Protein AF-A0A963KP08-F1 (afdb_monomer)

Mean predicted aligned error: 11.15 Å

pLDDT: mean 80.68, std 19.91, range [42.44, 97.62]

Solvent-accessible surface area (backbone atoms only — not comparable to full-atom values): 5943 Å² total; per-residue (Å²): 135,81,80,80,75,68,77,74,77,77,70,68,44,60,38,26,35,23,30,36,27,50,95,93,37,81,42,82,76,45,78,38,77,45,66,66,59,40,51,54,52,46,53,54,52,60,75,64,66,82,50,43,22,40,34,32,33,38,39,42,34,36,76,88,78,72,43,72,48,78,45,78,80,45,76,49,68,67,66,83,91,77,83,89,89,80,83,88,76,86,80,87,84,136

Foldseek 3Di:
DPPPPDPPPFDWQKKKWKWFAAPNDTDTDDIDSDPVVSVVVQVVVVVVVPTQKMWMKMWIAGPVVRDIDIDTPDIDGNDPDDDDDDDDDDDDDD

Nearest PDB structures (foldseek):
  4h1g-assembly1_A  TM=3.783E-01  e=4.951E-01  Escherichia coli MS 21-1
  8gra-assembly1_G  TM=3.081E-01  e=5.260E-01  Bacteroides fragilis
  7r81-assembly1_q1  TM=5.625E-01  e=5.579E+00  Neurospora crassa
  6rm3-assembly1_LOO  TM=3.228E-01  e=3.437E+00  Vairimorpha necatrix
  8tcc-assembly1_A  TM=4.298E-01  e=8.525E+00  Burkholderia pseudomallei

Sequence (94 aa):
MIEDELPRRASLEVWFEVHTLSHDRWTIDTITRERKVAFEEAECIIRQFRVSGVRVVREVYNPDSRRATMTTLFEDVHGTNTAGRRGARTHRGN

Secondary structure (DSSP, 8-state):
----------PPEEEEEEEEEETTEEEEEEEES-HHHHHHHHHHHHHTT-SSEEEEEEEEEETTTTEEEEEEEEEEE---S-S--S--------

Radius of gyration: 19.68 Å; Cα contacts (8 Å, |Δi|>4): 147; chains: 1; bounding box: 44×53×55 Å

Structure (mmCIF, N/CA/C/O backbone):
data_AF-A0A963KP08-F1
#
_entry.id   AF-A0A963KP08-F1
#
loop_
_atom_site.group_PDB
_atom_site.id
_atom_site.type_symbol
_atom_site.label_atom_id
_atom_site.label_alt_id
_atom_site.label_comp_id
_atom_site.label_asym_id
_atom_site.label_entity_id
_atom_site.label_seq_id
_atom_site.pdbx_PDB_ins_code
_atom_site.Cartn_x
_atom_site.Cartn_y
_atom_site.Cartn_z
_atom_site.occupancy
_atom_site.B_iso_or_equiv
_atom_site.auth_seq_id
_atom_site.auth_comp_id
_atom_site.auth_asym_id
_atom_site.auth_atom_id
_atom_site.pdbx_PDB_model_num
ATOM 1 N N . MET A 1 1 ? 25.671 3.000 -40.754 1.00 43.16 1 MET A N 1
ATOM 2 C CA . MET A 1 1 ? 25.864 3.311 -39.326 1.00 43.16 1 MET A CA 1
ATOM 3 C C . MET A 1 1 ? 24.821 2.509 -38.587 1.00 43.16 1 MET A C 1
ATOM 5 O O . MET A 1 1 ? 23.646 2.772 -38.781 1.00 43.16 1 MET A O 1
ATOM 9 N N . ILE A 1 2 ? 25.238 1.440 -37.915 1.00 50.75 2 ILE A N 1
ATOM 10 C CA . ILE A 1 2 ? 24.349 0.648 -37.067 1.00 50.75 2 ILE A CA 1
ATOM 11 C C . ILE A 1 2 ? 24.407 1.360 -35.723 1.00 50.75 2 ILE A C 1
ATOM 13 O O . ILE A 1 2 ? 25.466 1.389 -35.099 1.00 50.75 2 ILE A O 1
ATOM 17 N N . GLU A 1 3 ? 23.330 2.049 -35.366 1.00 50.66 3 GLU A N 1
ATOM 18 C CA . GLU A 1 3 ? 23.169 2.575 -34.019 1.00 50.66 3 GLU A CA 1
ATOM 19 C C . GLU A 1 3 ? 23.049 1.362 -33.099 1.00 50.66 3 GLU A C 1
ATOM 21 O O . GLU A 1 3 ? 22.063 0.628 -33.125 1.00 50.66 3 GLU A O 1
ATOM 26 N N . ASP A 1 4 ? 24.128 1.096 -32.371 1.00 50.34 4 ASP A N 1
ATOM 27 C CA . ASP A 1 4 ? 24.171 0.148 -31.268 1.00 50.34 4 ASP A CA 1
ATOM 28 C C . ASP A 1 4 ? 23.264 0.728 -30.170 1.00 50.34 4 ASP A C 1
ATOM 30 O O . ASP A 1 4 ? 23.700 1.485 -29.300 1.00 50.34 4 ASP A O 1
ATOM 34 N N . GLU A 1 5 ? 21.953 0.486 -30.283 1.00 53.00 5 GLU A N 1
ATOM 35 C CA . GLU A 1 5 ? 20.997 0.737 -29.209 1.00 53.00 5 GLU A CA 1
ATOM 36 C C . GLU A 1 5 ? 21.352 -0.213 -28.064 1.00 53.00 5 GLU A C 1
ATOM 38 O O . GLU A 1 5 ? 20.813 -1.314 -27.935 1.00 53.00 5 GLU A O 1
ATOM 43 N N . LEU A 1 6 ? 22.306 0.217 -27.235 1.00 59.12 6 LEU A N 1
ATOM 44 C CA . LEU A 1 6 ? 22.586 -0.389 -25.942 1.00 59.12 6 LEU A CA 1
ATOM 45 C C . LEU A 1 6 ? 21.239 -0.648 -25.256 1.00 59.12 6 LEU A C 1
ATOM 47 O O . LEU A 1 6 ? 20.440 0.292 -25.145 1.00 59.12 6 LEU A O 1
ATOM 51 N N . PRO A 1 7 ? 20.957 -1.882 -24.794 1.00 57.88 7 PRO A N 1
ATOM 52 C CA . PRO A 1 7 ? 19.687 -2.186 -24.160 1.00 57.88 7 PRO A CA 1
ATOM 53 C C . PRO A 1 7 ? 19.513 -1.211 -23.003 1.00 57.88 7 PRO A C 1
ATOM 55 O O . PRO A 1 7 ? 20.314 -1.197 -22.061 1.00 57.88 7 PRO A O 1
ATOM 58 N N . ARG A 1 8 ? 18.500 -0.339 -23.111 1.00 60.34 8 ARG A N 1
ATOM 59 C CA . ARG A 1 8 ? 18.125 0.578 -22.037 1.00 60.34 8 ARG A CA 1
ATOM 60 C C . ARG A 1 8 ? 17.964 -0.297 -20.808 1.00 60.34 8 ARG A C 1
ATOM 62 O O . ARG A 1 8 ? 17.084 -1.149 -20.800 1.00 60.34 8 ARG A O 1
ATOM 69 N N . ARG A 1 9 ? 18.854 -0.153 -19.819 1.00 57.88 9 ARG A N 1
ATOM 70 C CA . ARG A 1 9 ? 18.751 -0.884 -18.553 1.00 57.88 9 ARG A CA 1
ATOM 71 C C . ARG A 1 9 ? 17.330 -0.680 -18.055 1.00 57.88 9 ARG A C 1
ATOM 73 O O . ARG A 1 9 ? 16.976 0.437 -17.684 1.00 57.88 9 ARG A O 1
ATOM 80 N N . ALA A 1 10 ? 16.520 -1.727 -18.127 1.00 61.62 10 ALA A N 1
ATOM 81 C CA . ALA A 1 10 ? 15.146 -1.662 -17.699 1.00 61.62 10 ALA A CA 1
ATOM 82 C C . ALA A 1 10 ? 15.138 -1.395 -16.201 1.00 61.62 10 ALA A C 1
ATOM 84 O O . ALA A 1 10 ? 15.477 -2.253 -15.383 1.00 61.62 10 ALA A O 1
ATOM 85 N N . SER A 1 11 ? 14.814 -0.161 -15.840 1.00 79.00 11 SER A N 1
ATOM 86 C CA . SER A 1 11 ? 14.615 0.207 -14.452 1.00 79.00 11 SER A CA 1
ATOM 87 C C . SER A 1 11 ? 13.311 -0.431 -14.002 1.00 79.00 11 SER A C 1
ATOM 89 O O . SER A 1 11 ? 12.257 -0.162 -14.575 1.00 79.00 11 SER A O 1
ATOM 91 N N . LEU A 1 12 ? 13.384 -1.293 -12.987 1.00 88.44 12 LEU A N 1
ATOM 92 C CA . LEU A 1 12 ? 12.186 -1.799 -12.329 1.00 88.44 12 LEU A CA 1
ATOM 93 C C . LEU A 1 12 ? 11.375 -0.617 -11.808 1.00 88.44 12 LEU A C 1
ATOM 95 O O . LEU A 1 12 ? 11.899 0.259 -11.115 1.00 88.44 12 LEU A O 1
ATOM 99 N N . GLU A 1 13 ? 10.089 -0.618 -12.113 1.00 92.88 13 GLU A N 1
ATOM 100 C CA . GLU A 1 13 ? 9.177 0.394 -11.625 1.00 92.88 13 GLU A CA 1
ATOM 101 C C . GLU A 1 13 ? 8.594 -0.060 -10.295 1.00 92.88 13 GLU A C 1
ATOM 103 O O . GLU A 1 13 ? 7.941 -1.095 -10.213 1.00 92.88 13 GLU A O 1
ATOM 108 N N . VAL A 1 14 ? 8.845 0.709 -9.239 1.00 94.56 14 VAL A N 1
ATOM 109 C CA . VAL A 1 14 ? 8.303 0.423 -7.908 1.00 94.56 14 VAL A CA 1
ATOM 110 C C . VAL A 1 14 ? 7.209 1.426 -7.585 1.00 94.56 14 VAL A C 1
ATOM 112 O O . VAL A 1 14 ? 7.407 2.628 -7.776 1.00 94.56 14 VAL A O 1
ATOM 115 N N . TRP A 1 15 ? 6.091 0.919 -7.078 1.00 96.75 15 TRP A N 1
ATOM 116 C CA . TRP A 1 15 ? 4.965 1.692 -6.570 1.00 96.75 15 TRP A CA 1
ATOM 117 C C . TRP A 1 15 ? 4.546 1.157 -5.203 1.00 96.75 15 TRP A C 1
ATOM 119 O O . TRP A 1 15 ? 4.743 -0.019 -4.884 1.00 96.75 15 TRP A O 1
ATOM 129 N N . PHE A 1 16 ? 3.982 2.034 -4.387 1.00 97.50 16 PHE A N 1
ATOM 130 C CA . PHE A 1 16 ? 3.395 1.707 -3.100 1.00 97.50 16 PHE A CA 1
ATOM 131 C C . PHE A 1 16 ? 1.942 2.151 -3.110 1.00 97.50 16 PHE A C 1
ATOM 133 O O . PHE A 1 16 ? 1.639 3.298 -3.431 1.00 97.50 16 PHE A O 1
ATOM 140 N N . GLU A 1 17 ? 1.062 1.237 -2.744 1.00 97.56 17 GLU A N 1
ATOM 141 C CA . GLU A 1 17 ? -0.374 1.441 -2.706 1.00 97.56 17 GLU A CA 1
ATOM 142 C C . GLU A 1 17 ? -0.851 1.316 -1.266 1.00 97.56 17 GLU A C 1
ATOM 144 O O . GLU A 1 17 ? -0.544 0.334 -0.585 1.00 97.56 17 GLU A O 1
ATOM 149 N N . VAL A 1 18 ? -1.631 2.285 -0.808 1.00 96.56 18 VAL A N 1
ATOM 150 C CA . VAL A 1 18 ? -2.335 2.226 0.470 1.00 96.56 18 VAL A CA 1
ATOM 151 C C . VAL A 1 18 ? -3.770 1.838 0.173 1.00 96.56 18 VAL A C 1
ATOM 153 O O . VAL A 1 18 ? -4.471 2.528 -0.567 1.00 96.56 18 VAL A O 1
ATOM 156 N N . HIS A 1 19 ? -4.195 0.704 0.716 1.00 96.31 19 HIS A N 1
ATOM 157 C CA . HIS A 1 19 ? -5.553 0.208 0.563 1.00 96.31 19 HIS A CA 1
ATOM 158 C C . HIS A 1 19 ? -6.281 0.335 1.891 1.00 96.31 19 HIS A C 1
ATOM 160 O O . HIS A 1 19 ? -5.720 0.025 2.941 1.00 96.31 19 HIS A O 1
ATOM 166 N N . THR A 1 20 ? -7.547 0.715 1.833 1.00 94.75 20 THR A N 1
ATOM 167 C CA . THR A 1 20 ? -8.454 0.785 2.977 1.00 94.75 20 THR A CA 1
ATOM 168 C C . THR A 1 20 ? -9.532 -0.279 2.848 1.00 94.75 20 THR A C 1
ATOM 170 O O . THR A 1 20 ? -9.992 -0.584 1.747 1.00 94.75 20 THR A O 1
ATOM 173 N N . LEU A 1 21 ? -9.910 -0.885 3.971 1.00 93.62 21 LEU A N 1
ATOM 174 C CA . LEU A 1 21 ? -11.007 -1.839 4.061 1.00 93.62 21 LEU A CA 1
ATOM 175 C C . LEU A 1 21 ? -12.234 -1.118 4.612 1.00 93.62 21 LEU A C 1
ATOM 177 O O . LEU A 1 21 ? -12.234 -0.652 5.752 1.00 93.62 21 LEU A O 1
ATOM 181 N N . SER A 1 22 ? -13.288 -1.045 3.810 1.00 87.94 22 SER A N 1
ATOM 182 C CA . SER A 1 22 ? -14.574 -0.475 4.207 1.00 87.94 22 SER A CA 1
ATOM 183 C C . SER A 1 22 ? -15.693 -1.374 3.700 1.00 87.94 22 SER A C 1
ATOM 185 O O . SER A 1 22 ? -15.674 -1.765 2.534 1.00 87.94 22 SER A O 1
ATOM 187 N N . HIS A 1 23 ? -16.653 -1.718 4.565 1.00 85.56 23 HIS A N 1
ATOM 188 C CA . HIS A 1 23 ? -17.792 -2.583 4.216 1.00 85.56 23 HIS A CA 1
ATOM 189 C C . HIS A 1 23 ? -17.353 -3.878 3.490 1.00 85.56 23 HIS A C 1
ATOM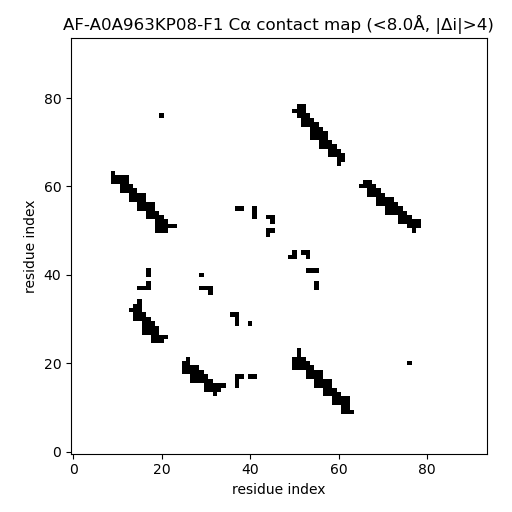 191 O O . HIS A 1 23 ? -17.874 -4.209 2.427 1.00 85.56 23 HIS A O 1
ATOM 197 N N . ASP A 1 24 ? -16.331 -4.559 4.026 1.00 86.50 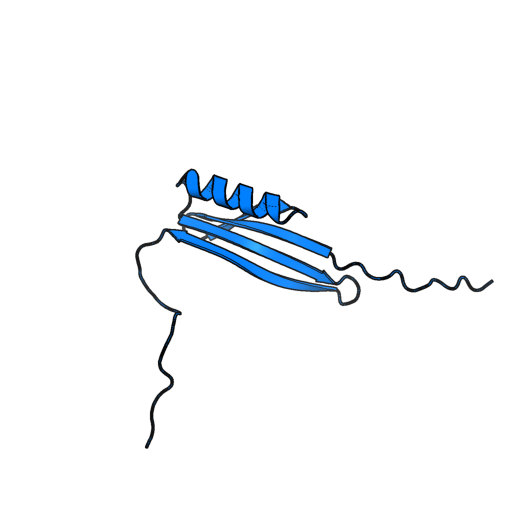24 ASP A N 1
ATOM 198 C CA . ASP A 1 24 ? -15.723 -5.790 3.481 1.00 86.50 24 ASP A CA 1
ATOM 199 C C . ASP A 1 24 ? -15.061 -5.674 2.098 1.00 86.50 24 ASP A C 1
ATOM 201 O O . ASP A 1 24 ? -14.718 -6.680 1.468 1.00 86.50 24 ASP A O 1
ATOM 205 N N . ARG A 1 25 ? -14.812 -4.452 1.621 1.00 90.75 25 ARG A N 1
ATOM 206 C CA . ARG A 1 25 ? -14.136 -4.208 0.347 1.00 90.75 25 ARG A CA 1
ATOM 207 C C . ARG A 1 25 ? -12.833 -3.441 0.530 1.00 90.75 25 ARG A C 1
ATOM 209 O O . ARG A 1 25 ? -12.805 -2.391 1.163 1.00 90.75 25 ARG A O 1
ATOM 216 N N . TRP A 1 26 ? -11.773 -3.951 -0.096 1.00 94.12 26 TRP A N 1
ATOM 217 C CA . TRP A 1 26 ? -10.512 -3.231 -0.249 1.00 94.12 26 TRP A CA 1
ATOM 218 C C . TRP A 1 26 ? -10.602 -2.228 -1.398 1.00 94.12 26 TRP A C 1
ATOM 220 O O . TRP A 1 26 ? -10.962 -2.589 -2.524 1.00 94.12 26 TRP A O 1
ATOM 230 N N . THR A 1 27 ? -10.245 -0.982 -1.116 1.00 94.62 27 THR A N 1
ATOM 231 C CA . THR A 1 27 ? -10.142 0.103 -2.095 1.00 94.62 27 THR A CA 1
ATOM 232 C C . THR A 1 27 ? -8.774 0.754 -2.006 1.00 94.62 27 THR A C 1
ATOM 234 O O . THR A 1 27 ? -8.257 0.931 -0.908 1.00 94.62 27 THR A O 1
ATOM 237 N N . ILE A 1 28 ? -8.190 1.109 -3.150 1.00 95.25 28 ILE A N 1
ATOM 238 C CA . ILE A 1 28 ? -6.947 1.882 -3.182 1.00 95.25 28 ILE A CA 1
ATOM 239 C C . ILE A 1 28 ? -7.298 3.326 -2.846 1.00 95.25 28 ILE A C 1
ATOM 241 O O . ILE A 1 28 ? -8.120 3.933 -3.530 1.00 95.25 28 ILE A O 1
ATOM 245 N N . ASP A 1 29 ? -6.682 3.843 -1.795 1.00 93.56 29 ASP A N 1
ATOM 246 C CA . ASP A 1 29 ? -6.848 5.222 -1.351 1.00 93.56 29 ASP A CA 1
ATOM 247 C C . ASP A 1 29 ? -5.714 6.103 -1.890 1.00 93.56 29 ASP A C 1
ATOM 249 O O . ASP A 1 29 ? -5.957 7.162 -2.461 1.00 93.56 29 ASP A O 1
ATOM 253 N N . THR A 1 30 ? -4.472 5.609 -1.814 1.00 95.31 30 THR A N 1
ATOM 254 C CA . THR A 1 30 ? -3.274 6.347 -2.239 1.00 95.31 30 THR A CA 1
ATOM 255 C C . THR A 1 30 ? -2.326 5.462 -3.048 1.00 95.31 30 THR A C 1
ATOM 257 O O . THR A 1 30 ? -2.126 4.294 -2.718 1.00 95.31 30 THR A O 1
ATOM 260 N N . ILE A 1 31 ? -1.694 6.031 -4.083 1.00 96.75 31 ILE A N 1
ATOM 261 C CA . ILE A 1 31 ? -0.595 5.420 -4.849 1.00 96.75 31 ILE A CA 1
ATOM 262 C C . ILE A 1 31 ? 0.581 6.398 -4.871 1.00 96.75 31 ILE A C 1
ATOM 264 O O . ILE A 1 31 ? 0.417 7.564 -5.225 1.00 96.75 31 ILE A O 1
ATOM 268 N N . THR A 1 32 ? 1.780 5.937 -4.518 1.00 97.19 32 THR A N 1
ATOM 269 C CA . THR A 1 32 ? 2.989 6.772 -4.477 1.00 97.19 32 THR A CA 1
ATOM 270 C C . THR A 1 32 ? 4.242 5.995 -4.880 1.00 97.19 32 THR A C 1
ATOM 272 O O . THR A 1 32 ? 4.296 4.769 -4.803 1.00 97.19 32 THR A O 1
ATOM 275 N N . ARG A 1 33 ? 5.285 6.709 -5.319 1.00 95.38 33 ARG A N 1
ATOM 276 C CA . ARG A 1 33 ? 6.629 6.146 -5.548 1.00 95.38 33 ARG A CA 1
ATOM 277 C C . ARG A 1 33 ? 7.457 6.080 -4.260 1.00 95.38 33 ARG A C 1
ATOM 279 O O . ARG A 1 33 ? 8.486 5.409 -4.222 1.00 95.38 33 ARG A O 1
ATOM 286 N N . GLU A 1 34 ? 7.014 6.753 -3.200 1.00 96.50 34 GLU A N 1
ATOM 287 C CA . GLU A 1 34 ? 7.768 6.901 -1.960 1.00 96.50 34 GLU A CA 1
ATOM 288 C C . GLU A 1 34 ? 7.234 5.991 -0.859 1.00 96.50 34 GLU A C 1
ATOM 290 O O . GLU A 1 34 ? 6.121 6.158 -0.363 1.00 96.50 34 GLU A O 1
ATOM 295 N N . ARG A 1 35 ? 8.077 5.054 -0.405 1.00 96.00 35 ARG A N 1
ATOM 296 C CA . ARG A 1 35 ? 7.723 4.138 0.686 1.00 96.00 35 ARG A CA 1
ATOM 297 C C . ARG A 1 35 ? 7.294 4.898 1.938 1.00 96.00 35 ARG A C 1
ATOM 299 O O . ARG A 1 35 ? 6.296 4.540 2.542 1.00 96.00 35 ARG A O 1
ATOM 306 N N . LYS A 1 36 ? 8.065 5.911 2.343 1.00 96.62 36 LYS A N 1
ATOM 307 C CA . LYS A 1 36 ? 7.822 6.653 3.585 1.00 96.62 36 LYS A CA 1
ATOM 308 C C . LYS A 1 36 ? 6.427 7.286 3.587 1.00 96.62 36 LYS A C 1
ATOM 310 O O . LYS A 1 36 ? 5.679 7.050 4.526 1.00 96.62 36 LYS A O 1
ATOM 315 N N . VAL A 1 37 ? 6.070 7.963 2.495 1.00 96.56 37 VAL A N 1
ATOM 316 C CA . VAL A 1 37 ? 4.749 8.579 2.309 1.00 96.56 37 VAL A CA 1
ATOM 317 C C . VAL A 1 37 ? 3.637 7.537 2.433 1.00 96.56 37 VAL A C 1
ATOM 319 O O . VAL A 1 37 ? 2.696 7.745 3.185 1.00 96.56 37 VAL A O 1
ATOM 322 N N . ALA A 1 38 ? 3.767 6.368 1.794 1.00 96.75 38 ALA A N 1
ATOM 323 C CA . ALA A 1 38 ? 2.745 5.318 1.892 1.00 96.75 38 ALA A CA 1
ATOM 324 C C . ALA A 1 38 ? 2.502 4.833 3.336 1.00 96.75 38 ALA A C 1
ATOM 326 O O . ALA A 1 38 ? 1.369 4.537 3.709 1.00 96.75 38 ALA A O 1
ATOM 327 N N . PHE A 1 39 ? 3.555 4.745 4.153 1.00 96.69 39 PHE A N 1
ATOM 328 C CA . PHE A 1 39 ? 3.422 4.369 5.563 1.00 96.69 39 PHE A CA 1
ATOM 329 C C . PHE A 1 39 ? 2.842 5.506 6.415 1.00 96.69 39 PHE A C 1
ATOM 331 O O . PHE A 1 39 ? 2.000 5.237 7.267 1.00 96.69 39 PHE A O 1
ATOM 338 N N . GLU A 1 40 ? 3.243 6.757 6.176 1.00 96.44 40 GLU A N 1
ATOM 339 C CA . GLU A 1 40 ? 2.689 7.925 6.878 1.00 96.44 40 GLU A CA 1
ATOM 340 C C . GLU A 1 40 ? 1.185 8.088 6.606 1.00 96.44 40 GLU A C 1
ATOM 342 O O . GLU A 1 40 ? 0.413 8.312 7.540 1.00 96.44 40 GLU A O 1
ATOM 347 N N . GLU A 1 41 ? 0.751 7.882 5.360 1.00 94.88 41 GLU A N 1
ATOM 348 C CA . GLU A 1 41 ? -0.670 7.881 4.991 1.00 94.88 41 GLU A CA 1
ATOM 349 C C . GLU A 1 41 ? -1.429 6.726 5.657 1.00 94.88 41 GLU A C 1
ATOM 351 O O . GLU A 1 41 ? -2.487 6.934 6.252 1.00 94.88 41 GLU A O 1
ATOM 356 N N . ALA A 1 42 ? -0.867 5.512 5.644 1.00 94.38 42 ALA A N 1
ATOM 357 C CA . ALA A 1 42 ? -1.473 4.370 6.326 1.00 94.38 42 ALA A CA 1
ATOM 358 C C . ALA A 1 42 ? -1.664 4.633 7.831 1.00 94.38 42 ALA A C 1
ATOM 360 O O . ALA A 1 42 ? -2.745 4.384 8.367 1.00 94.38 42 ALA A O 1
ATOM 361 N N . GLU A 1 43 ? -0.655 5.190 8.509 1.00 93.69 43 GLU A N 1
ATOM 362 C CA . GLU A 1 43 ? -0.768 5.590 9.916 1.00 93.69 43 GLU A CA 1
ATOM 363 C C . GLU A 1 43 ? -1.826 6.676 10.135 1.00 93.69 43 GLU A C 1
ATOM 365 O O . GLU A 1 43 ? -2.581 6.615 11.111 1.00 93.69 43 GLU A O 1
ATOM 370 N N . CYS A 1 44 ? -1.892 7.669 9.246 1.00 93.31 44 CYS A N 1
ATOM 371 C CA . CYS A 1 44 ? -2.887 8.735 9.311 1.00 93.31 44 CYS A CA 1
ATOM 372 C C . CYS A 1 44 ? -4.310 8.164 9.239 1.00 93.31 44 CYS A C 1
ATOM 374 O O . CYS A 1 44 ? -5.155 8.508 10.070 1.00 93.31 44 CYS A O 1
ATOM 376 N N . ILE A 1 45 ? -4.557 7.241 8.306 1.00 90.94 45 ILE A N 1
ATOM 377 C CA . ILE A 1 45 ? -5.866 6.606 8.115 1.00 90.94 45 ILE A CA 1
ATOM 378 C C . ILE A 1 45 ? -6.259 5.766 9.337 1.00 90.94 45 ILE A C 1
ATOM 380 O O . ILE A 1 45 ? -7.394 5.876 9.810 1.00 90.94 45 ILE A O 1
ATOM 384 N N . ILE A 1 46 ? -5.331 4.974 9.887 1.00 90.00 46 ILE A N 1
ATOM 385 C CA . ILE A 1 46 ? -5.580 4.166 11.095 1.00 90.00 46 ILE A CA 1
ATOM 386 C C . ILE A 1 46 ? -6.027 5.064 12.255 1.00 90.00 46 ILE A C 1
ATOM 388 O O . ILE A 1 46 ? -7.039 4.792 12.902 1.00 90.00 46 ILE A O 1
ATOM 392 N N . ARG A 1 47 ? -5.329 6.186 12.481 1.00 89.38 47 ARG A N 1
ATOM 393 C CA . ARG A 1 47 ? -5.639 7.128 13.574 1.00 89.38 47 ARG A CA 1
ATOM 394 C C . ARG A 1 47 ? -7.009 7.790 13.447 1.00 89.38 47 ARG A C 1
ATOM 396 O O . ARG A 1 47 ? -7.543 8.265 14.446 1.00 89.38 47 ARG A O 1
ATOM 403 N N . GLN A 1 48 ? -7.579 7.849 12.246 1.00 86.00 48 GLN A N 1
ATOM 404 C CA . GLN A 1 48 ? -8.907 8.421 12.033 1.00 86.00 48 GLN A CA 1
ATOM 405 C C . GLN A 1 48 ? -10.041 7.440 12.387 1.00 86.00 48 GLN A C 1
ATOM 407 O O . GLN A 1 48 ? -11.183 7.882 12.492 1.00 86.00 48 GLN A O 1
ATOM 412 N N . PHE A 1 49 ? -9.757 6.144 12.596 1.00 72.81 49 PHE A N 1
ATOM 413 C CA . PHE A 1 49 ? -10.719 5.088 12.975 1.00 72.81 49 PHE A CA 1
ATOM 414 C C . PHE A 1 49 ? -11.973 4.985 12.080 1.00 72.81 49 PHE A C 1
ATOM 416 O O . PHE A 1 49 ? -13.026 4.526 12.519 1.00 72.81 49 PHE A O 1
ATOM 423 N N . ARG A 1 50 ? -11.889 5.411 10.813 1.00 79.44 50 ARG A N 1
ATOM 424 C CA . ARG A 1 50 ? -13.029 5.405 9.869 1.00 79.44 50 ARG A CA 1
ATOM 425 C C . ARG A 1 50 ? -13.113 4.159 8.991 1.00 79.44 50 ARG A C 1
ATOM 427 O O . ARG A 1 50 ? -14.030 4.047 8.182 1.00 79.44 50 ARG A O 1
ATOM 434 N N . VAL A 1 51 ? -12.150 3.253 9.116 1.00 85.75 51 VAL A N 1
ATOM 435 C CA . VAL A 1 51 ? -12.003 2.080 8.253 1.00 85.75 51 VAL A CA 1
ATOM 436 C C . VAL A 1 51 ? -11.863 0.821 9.096 1.00 85.75 51 VAL A C 1
ATOM 438 O O . VAL A 1 51 ? -11.351 0.855 10.214 1.00 85.75 51 VAL A O 1
ATOM 441 N N . SER A 1 52 ? -12.307 -0.302 8.543 1.00 90.12 52 SER A N 1
ATOM 442 C CA . SER A 1 52 ? -12.181 -1.629 9.149 1.00 90.12 52 SER A CA 1
ATOM 443 C C . SER A 1 52 ? -10.784 -2.220 8.963 1.00 90.12 52 SER A C 1
ATOM 445 O O . SER A 1 52 ? -10.494 -3.283 9.495 1.00 90.12 52 SER A O 1
ATOM 447 N N . GLY A 1 53 ? -9.907 -1.564 8.205 1.00 92.06 53 GLY A N 1
ATOM 448 C CA . GLY A 1 53 ? -8.524 -1.982 8.032 1.00 92.06 53 GLY A CA 1
ATOM 449 C C . GLY A 1 53 ? -7.767 -1.136 7.019 1.00 92.06 53 GLY A C 1
ATOM 450 O O . GLY A 1 53 ? -8.359 -0.383 6.244 1.00 92.06 53 GLY A O 1
ATOM 451 N N . VAL A 1 54 ? -6.449 -1.270 7.034 1.00 94.69 54 VAL A N 1
ATOM 452 C CA . VAL A 1 54 ? -5.494 -0.602 6.156 1.00 94.69 54 VAL A CA 1
ATOM 453 C C . VAL A 1 54 ? -4.397 -1.595 5.788 1.00 94.69 54 VAL A C 1
ATOM 455 O O . VAL A 1 54 ? -3.935 -2.356 6.635 1.00 94.69 54 VAL A O 1
ATOM 458 N N . ARG A 1 55 ? -3.931 -1.583 4.539 1.00 96.56 55 ARG A N 1
ATOM 459 C CA . ARG A 1 55 ? -2.719 -2.308 4.130 1.00 96.56 55 ARG A CA 1
ATOM 460 C C . ARG A 1 55 ? -1.872 -1.479 3.181 1.00 96.56 55 ARG A C 1
ATOM 462 O O . ARG A 1 55 ? -2.398 -0.696 2.396 1.00 96.56 55 ARG A O 1
ATOM 469 N N . VAL A 1 56 ? -0.565 -1.702 3.218 1.00 96.88 56 VAL A N 1
ATOM 470 C CA . VAL A 1 56 ? 0.390 -1.124 2.271 1.00 96.88 56 VAL A CA 1
ATOM 471 C C . VAL A 1 56 ? 0.899 -2.238 1.373 1.00 96.88 56 VAL A C 1
ATOM 473 O O . VAL A 1 56 ? 1.486 -3.209 1.854 1.00 96.88 56 VAL A O 1
ATOM 476 N N . VAL A 1 57 ? 0.698 -2.099 0.070 1.00 97.62 57 VAL A N 1
ATOM 477 C CA . VAL A 1 57 ? 1.149 -3.045 -0.951 1.00 97.62 57 VAL A CA 1
ATOM 478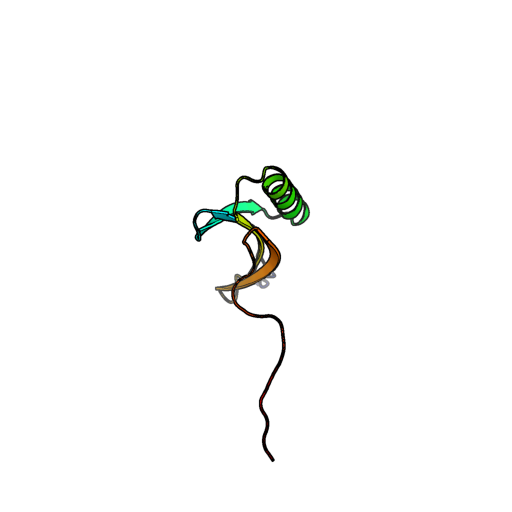 C C . VAL A 1 57 ? 2.272 -2.401 -1.746 1.00 97.62 57 VAL A C 1
ATOM 480 O O . VAL A 1 57 ? 2.169 -1.262 -2.182 1.00 97.62 57 VAL A O 1
ATOM 483 N N . ARG A 1 58 ? 3.368 -3.127 -1.937 1.00 96.88 58 ARG A N 1
ATOM 484 C CA . ARG A 1 58 ? 4.411 -2.766 -2.891 1.00 96.88 58 ARG A CA 1
ATOM 485 C C . ARG A 1 58 ? 4.151 -3.491 -4.195 1.00 96.88 58 ARG A C 1
ATOM 487 O O . ARG A 1 58 ? 4.141 -4.721 -4.204 1.00 96.88 58 ARG A O 1
ATOM 494 N N . GLU A 1 59 ? 4.044 -2.743 -5.277 1.00 96.44 59 GLU A N 1
ATOM 495 C CA . GLU A 1 59 ? 4.086 -3.277 -6.629 1.00 96.44 59 GLU A CA 1
ATOM 496 C C . GLU A 1 59 ? 5.482 -3.063 -7.222 1.00 96.44 59 GLU A C 1
ATOM 498 O O . GLU A 1 59 ? 6.085 -1.993 -7.097 1.00 96.44 59 GLU A O 1
ATOM 503 N N . VAL A 1 60 ? 6.023 -4.108 -7.843 1.00 95.31 60 VAL A N 1
ATOM 504 C CA . VAL A 1 60 ? 7.247 -4.045 -8.640 1.00 95.31 60 VAL A CA 1
ATOM 505 C C . VAL A 1 60 ? 6.915 -4.517 -10.044 1.00 95.31 60 VAL A C 1
ATOM 507 O O . VAL A 1 60 ? 6.648 -5.702 -10.250 1.00 95.31 60 VAL A O 1
ATOM 510 N N . TYR A 1 61 ? 6.956 -3.597 -10.998 1.00 93.06 61 TYR A N 1
ATOM 511 C CA . TYR A 1 61 ? 6.736 -3.866 -12.408 1.00 93.06 61 TYR A CA 1
ATOM 512 C C . TYR A 1 61 ? 8.070 -3.964 -13.152 1.00 93.06 61 TYR A C 1
ATOM 514 O O . TYR A 1 61 ? 8.935 -3.090 -13.062 1.00 93.06 61 TYR A O 1
ATOM 522 N N . ASN A 1 62 ? 8.239 -5.060 -13.886 1.00 91.69 62 ASN A N 1
ATOM 523 C CA . ASN A 1 62 ? 9.355 -5.267 -14.793 1.00 91.69 62 ASN A CA 1
ATOM 524 C C . ASN A 1 62 ? 8.861 -5.040 -16.237 1.00 91.69 62 ASN A C 1
ATOM 526 O O . ASN A 1 62 ? 8.109 -5.884 -16.741 1.00 91.69 62 ASN A O 1
ATOM 530 N N . PRO A 1 63 ? 9.287 -3.953 -16.912 1.00 88.44 63 PRO A N 1
ATOM 531 C CA . PRO A 1 63 ? 8.799 -3.615 -18.249 1.00 88.44 63 PRO A CA 1
ATOM 532 C C . PRO A 1 63 ? 9.236 -4.613 -19.329 1.00 88.44 63 PRO A C 1
ATOM 534 O O . PRO A 1 63 ? 8.472 -4.843 -20.266 1.00 88.44 63 PRO A O 1
ATOM 537 N N . ASP A 1 64 ? 10.393 -5.265 -19.173 1.00 88.69 64 ASP A N 1
ATOM 538 C CA . ASP A 1 64 ? 10.899 -6.246 -20.145 1.00 88.69 64 ASP A CA 1
ATOM 539 C C . ASP A 1 64 ? 10.034 -7.503 -20.165 1.00 88.69 64 ASP A C 1
ATOM 541 O O . ASP A 1 64 ? 9.653 -8.015 -21.216 1.00 88.69 64 ASP A O 1
ATOM 545 N N . SER A 1 65 ? 9.696 -8.004 -18.978 1.00 89.88 65 SER A N 1
ATOM 546 C CA . SER A 1 65 ? 8.866 -9.206 -18.844 1.00 89.88 65 SER A CA 1
ATOM 547 C C . SER A 1 65 ? 7.365 -8.912 -18.857 1.00 89.88 65 SER A C 1
ATOM 549 O O . SER A 1 65 ? 6.573 -9.853 -18.912 1.00 89.88 65 SER A O 1
ATOM 551 N N . ARG A 1 66 ? 6.969 -7.630 -18.789 1.00 89.38 66 ARG A N 1
ATOM 552 C CA . ARG A 1 66 ? 5.584 -7.168 -18.583 1.00 89.38 66 ARG A CA 1
ATOM 553 C C . ARG A 1 66 ? 4.903 -7.848 -17.393 1.00 89.38 66 ARG A C 1
ATOM 555 O O . ARG A 1 66 ? 3.713 -8.159 -17.434 1.00 89.38 66 ARG A O 1
ATOM 562 N N . ARG A 1 67 ? 5.670 -8.126 -16.337 1.00 92.56 67 ARG A N 1
ATOM 563 C CA . ARG A 1 67 ? 5.181 -8.777 -15.115 1.00 92.56 67 ARG A CA 1
ATOM 564 C C . ARG A 1 67 ? 5.198 -7.794 -13.960 1.00 92.56 67 ARG A C 1
ATOM 566 O O . ARG A 1 67 ? 6.193 -7.103 -13.750 1.00 92.56 67 ARG A O 1
ATOM 573 N N . ALA A 1 68 ? 4.112 -7.793 -13.199 1.00 93.50 68 ALA A N 1
ATOM 574 C CA . ALA A 1 68 ? 4.015 -7.121 -11.916 1.00 93.50 68 ALA A CA 1
ATOM 575 C C . ALA A 1 68 ? 4.038 -8.162 -10.793 1.00 93.50 68 ALA A C 1
ATOM 577 O O . ALA A 1 68 ? 3.384 -9.204 -10.885 1.00 93.50 68 ALA A O 1
ATOM 578 N N . THR A 1 69 ? 4.780 -7.864 -9.731 1.00 95.19 69 THR A N 1
ATOM 579 C CA . THR A 1 69 ? 4.741 -8.615 -8.477 1.00 95.19 69 THR A CA 1
ATOM 580 C C . THR A 1 69 ? 4.245 -7.691 -7.383 1.00 95.19 69 THR A C 1
ATOM 582 O O . THR A 1 69 ? 4.798 -6.610 -7.186 1.00 95.19 69 THR A O 1
ATOM 585 N N . MET A 1 70 ? 3.237 -8.142 -6.646 1.00 95.81 70 MET A N 1
ATOM 586 C CA . MET A 1 70 ? 2.688 -7.426 -5.501 1.00 95.81 70 MET A CA 1
ATOM 587 C C . MET A 1 70 ? 3.152 -8.083 -4.202 1.00 95.81 70 MET A C 1
ATOM 589 O O . MET A 1 70 ? 3.239 -9.307 -4.097 1.00 95.81 70 MET A O 1
ATOM 593 N N . THR A 1 71 ? 3.476 -7.280 -3.196 1.00 96.50 71 THR A N 1
ATOM 594 C CA . THR A 1 71 ? 3.851 -7.756 -1.860 1.00 96.50 71 THR A CA 1
ATOM 595 C C . THR A 1 71 ? 3.243 -6.845 -0.810 1.00 96.50 71 THR A C 1
ATOM 597 O O . THR A 1 71 ? 3.571 -5.662 -0.754 1.00 96.50 71 THR A O 1
ATOM 600 N N . THR A 1 72 ? 2.386 -7.388 0.052 1.00 95.81 72 THR A N 1
ATOM 601 C CA . THR A 1 72 ? 1.882 -6.658 1.219 1.00 95.81 72 THR A CA 1
ATOM 602 C C . THR A 1 72 ? 3.025 -6.436 2.205 1.00 95.81 72 THR A C 1
ATOM 604 O O . THR A 1 72 ? 3.637 -7.389 2.684 1.00 95.81 72 THR A O 1
ATOM 607 N N . LEU A 1 73 ? 3.336 -5.173 2.481 1.00 94.88 73 LEU A N 1
ATOM 608 C CA . LEU A 1 73 ? 4.381 -4.765 3.420 1.00 94.88 73 LEU A CA 1
ATOM 609 C C . LEU A 1 73 ? 3.847 -4.561 4.837 1.00 94.88 73 LEU A C 1
ATOM 611 O O . LEU A 1 73 ? 4.595 -4.696 5.802 1.00 94.88 73 LEU A O 1
ATOM 615 N N . PHE A 1 74 ? 2.575 -4.195 4.945 1.00 92.94 74 PHE A N 1
ATOM 616 C CA . PHE A 1 74 ? 1.893 -3.899 6.194 1.00 92.94 74 PHE A CA 1
ATOM 617 C C . PHE A 1 74 ? 0.402 -4.169 6.021 1.00 92.94 74 PHE A C 1
ATOM 619 O O . PHE A 1 74 ? -0.135 -3.910 4.947 1.00 92.94 74 PHE A O 1
ATOM 626 N N . GLU A 1 75 ? -0.252 -4.669 7.063 1.00 94.38 75 GLU A N 1
ATOM 627 C CA . GLU A 1 75 ? -1.698 -4.861 7.116 1.00 94.38 75 GLU A CA 1
ATOM 628 C C . GLU A 1 75 ? -2.160 -4.779 8.574 1.00 94.38 75 GLU A C 1
ATOM 630 O O . GLU A 1 75 ? -1.593 -5.447 9.442 1.00 94.38 75 GLU A O 1
ATOM 635 N N . ASP A 1 76 ? -3.179 -3.964 8.823 1.00 90.75 76 ASP A N 1
ATOM 636 C CA . ASP A 1 76 ? -3.881 -3.830 10.096 1.00 90.75 76 ASP A CA 1
ATOM 637 C C . ASP A 1 76 ? -5.386 -3.861 9.819 1.00 90.75 76 ASP A C 1
ATOM 639 O O . ASP A 1 76 ? -5.888 -3.081 9.016 1.00 90.75 76 ASP A O 1
ATOM 643 N N . VAL A 1 77 ? -6.108 -4.797 10.428 1.00 89.44 77 VAL A N 1
ATOM 644 C CA . VAL A 1 77 ? -7.544 -4.999 10.209 1.00 89.44 77 VAL A CA 1
ATOM 645 C C . VAL A 1 77 ? 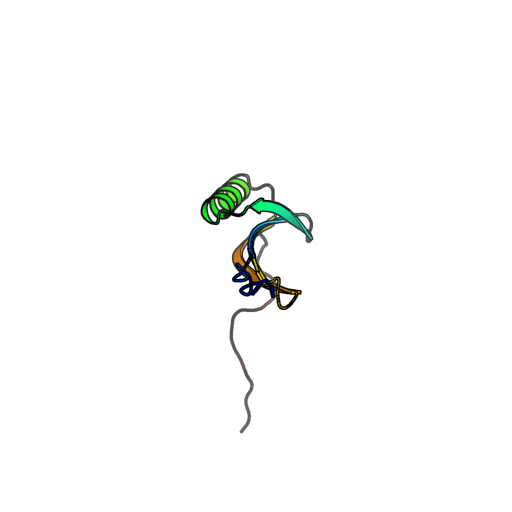-8.239 -4.982 11.562 1.00 89.44 77 VAL A C 1
ATOM 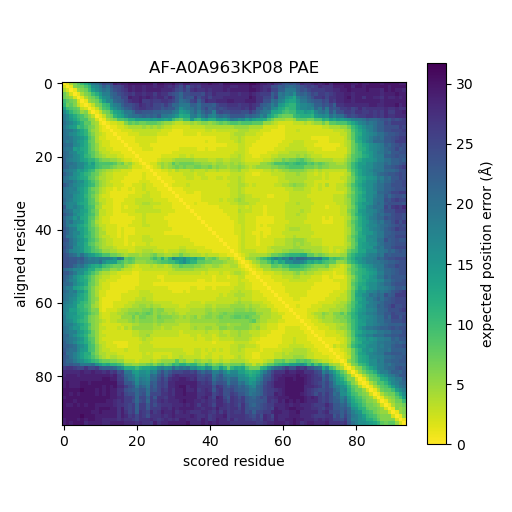647 O O . VAL A 1 77 ? -8.014 -5.840 12.416 1.00 89.44 77 VAL A O 1
ATOM 650 N N . HIS A 1 78 ? -9.113 -4.000 11.751 1.00 77.00 78 HIS A N 1
ATOM 651 C CA . HIS A 1 78 ? -9.961 -3.846 12.920 1.00 77.00 78 HIS A CA 1
ATOM 652 C C . HIS A 1 78 ? -11.273 -4.602 12.693 1.00 77.00 78 HIS A C 1
ATOM 654 O O . HIS A 1 78 ? -12.285 -4.056 12.256 1.00 77.00 78 HIS A O 1
ATOM 660 N N . GLY A 1 79 ? -11.235 -5.897 12.995 1.00 57.09 79 GLY A N 1
ATOM 661 C CA . GLY A 1 79 ? -12.389 -6.784 12.997 1.00 57.09 79 GLY A CA 1
ATOM 662 C C . GLY A 1 79 ? -12.213 -7.830 14.086 1.00 57.09 79 GLY A C 1
ATOM 663 O O . GLY A 1 79 ? -11.187 -8.505 14.159 1.00 57.09 79 GLY A O 1
ATOM 664 N N . THR A 1 80 ? -13.205 -7.937 14.965 1.00 45.84 80 THR A N 1
ATOM 665 C CA . THR A 1 80 ? -13.315 -8.972 15.992 1.00 45.84 80 THR A CA 1
ATOM 666 C C . THR A 1 80 ? -12.982 -10.349 15.422 1.00 45.84 80 THR A C 1
ATO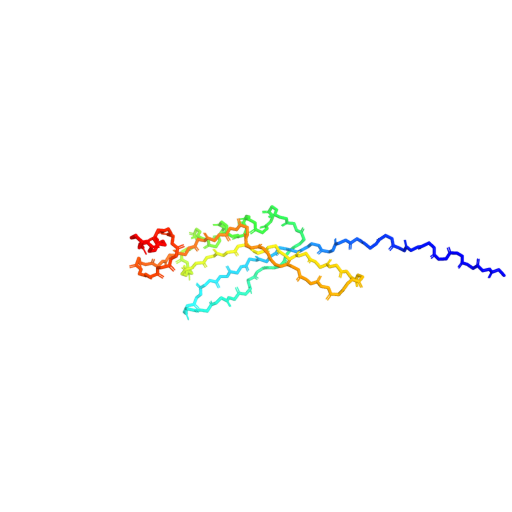M 668 O O . THR A 1 80 ? -13.575 -10.790 14.443 1.00 45.84 80 THR A O 1
ATOM 671 N N . ASN A 1 81 ? -12.024 -11.007 16.067 1.00 46.50 81 ASN A N 1
ATOM 672 C CA . ASN A 1 81 ? -11.580 -12.379 15.867 1.00 46.50 81 ASN A CA 1
ATOM 673 C C . ASN A 1 81 ? -12.663 -13.315 15.287 1.00 46.50 81 ASN A C 1
ATOM 675 O O . ASN A 1 81 ? -13.524 -13.775 16.027 1.00 46.50 81 ASN A O 1
ATOM 679 N N . THR A 1 82 ? -12.588 -13.651 13.995 1.00 44.44 82 THR A N 1
ATOM 680 C CA . THR A 1 82 ? -13.068 -14.952 13.502 1.00 44.44 82 THR A CA 1
ATOM 681 C C . THR A 1 82 ? -12.411 -15.328 12.173 1.00 44.44 82 THR A C 1
ATOM 683 O O . THR A 1 82 ? -12.501 -14.607 11.191 1.00 44.44 82 THR A O 1
ATOM 686 N N . ALA A 1 83 ? -11.814 -16.523 12.170 1.00 42.44 83 ALA A N 1
ATOM 687 C CA . ALA A 1 83 ? -11.433 -17.337 11.014 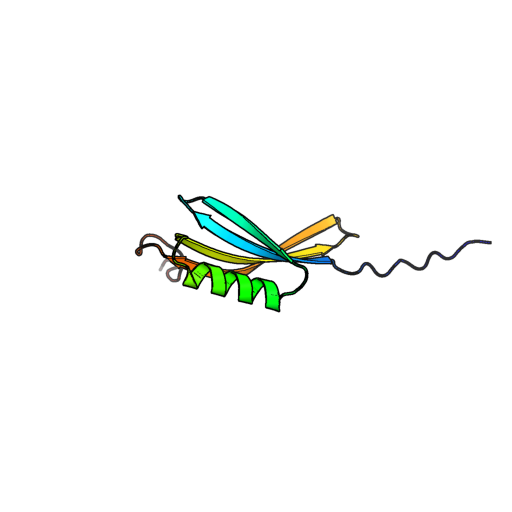1.00 42.44 83 ALA A CA 1
ATOM 688 C C . ALA A 1 83 ? -10.142 -16.981 10.242 1.00 42.44 83 ALA A C 1
ATOM 690 O O . ALA A 1 83 ? -10.152 -16.501 9.118 1.00 42.44 83 ALA A O 1
ATOM 691 N N . GLY A 1 84 ? -9.023 -17.474 10.786 1.00 43.09 84 GLY A N 1
ATOM 692 C CA . GLY A 1 84 ? -8.210 -18.437 10.037 1.00 43.09 84 GLY A CA 1
ATOM 693 C C . GLY A 1 84 ?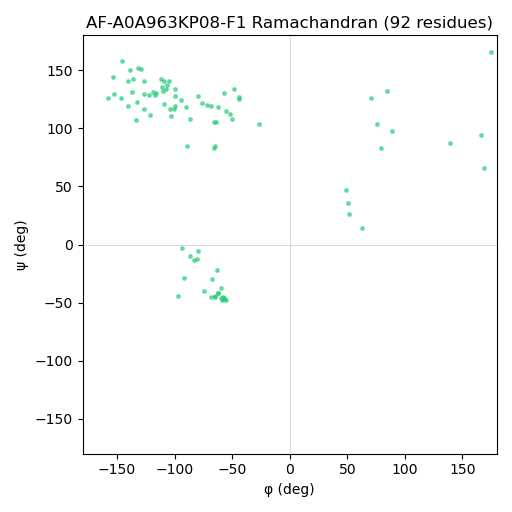 -7.123 -17.879 9.121 1.00 43.09 84 GLY A C 1
ATOM 694 O O . GLY A 1 84 ? -7.367 -17.629 7.950 1.00 43.09 84 GLY A O 1
ATOM 695 N N . ARG A 1 85 ? -5.882 -17.854 9.626 1.00 47.09 85 ARG A N 1
ATOM 696 C CA . ARG A 1 85 ? -4.671 -18.441 8.996 1.00 47.09 85 ARG A CA 1
ATOM 697 C C . ARG A 1 85 ? -3.410 -17.968 9.728 1.00 47.09 85 ARG A C 1
ATOM 699 O O . ARG A 1 85 ? -2.545 -17.298 9.180 1.00 47.09 85 ARG A O 1
ATOM 706 N N . ARG A 1 86 ? -3.266 -18.382 10.986 1.00 43.25 86 ARG A N 1
ATOM 707 C CA . ARG A 1 86 ? -1.948 -18.529 11.612 1.00 43.25 86 ARG A CA 1
ATOM 708 C C . ARG A 1 86 ? -1.892 -19.875 12.323 1.00 43.25 86 ARG A C 1
ATOM 710 O O . ARG A 1 86 ? -2.491 -20.039 13.373 1.00 43.25 86 ARG A O 1
ATOM 717 N N . GLY A 1 87 ? -1.141 -20.797 11.724 1.00 46.94 87 GLY A N 1
ATOM 718 C CA . GLY A 1 87 ? -0.410 -21.843 12.435 1.00 46.94 87 GLY A CA 1
ATOM 719 C C . GLY A 1 87 ? -1.158 -23.124 12.814 1.00 46.94 87 GLY A C 1
ATOM 720 O O . GLY A 1 87 ? -2.187 -23.102 13.470 1.00 46.94 87 GLY A O 1
ATOM 721 N N . ALA A 1 88 ? -0.491 -24.238 12.500 1.00 47.91 88 ALA A N 1
ATOM 722 C CA . ALA A 1 88 ? -0.629 -25.570 13.084 1.00 47.91 88 ALA A CA 1
ATOM 723 C C . ALA A 1 88 ? -1.856 -26.400 12.676 1.00 47.91 88 ALA A C 1
ATOM 725 O O . ALA A 1 88 ? -2.935 -26.295 13.248 1.00 47.91 88 ALA A O 1
ATOM 726 N N . ARG A 1 89 ? -1.621 -27.384 11.799 1.00 45.34 89 ARG A N 1
ATOM 727 C CA . ARG A 1 89 ? -1.362 -28.780 12.210 1.00 45.34 89 ARG A CA 1
ATOM 728 C C . ARG A 1 89 ? -1.475 -29.674 10.970 1.00 45.34 89 ARG A C 1
ATOM 730 O O . ARG A 1 89 ? -2.561 -30.110 10.604 1.00 45.34 89 ARG A O 1
ATOM 737 N N . THR A 1 90 ? -0.355 -29.954 10.311 1.00 48.69 90 THR A N 1
ATOM 738 C CA . THR A 1 90 ? -0.276 -31.108 9.410 1.00 48.69 90 THR A CA 1
ATOM 739 C C . THR A 1 90 ? -0.499 -32.369 10.256 1.00 48.69 90 THR A C 1
ATOM 741 O O . THR A 1 90 ? 0.214 -32.611 11.228 1.00 48.69 90 THR A O 1
ATOM 744 N N . HIS A 1 91 ? -1.562 -33.107 9.928 1.00 45.41 91 HIS A N 1
ATOM 7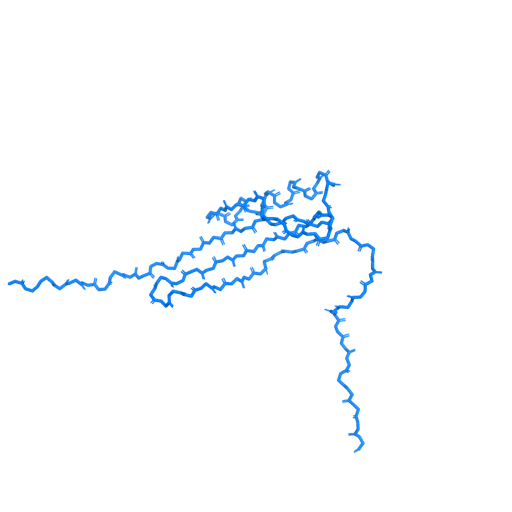45 C CA . HIS A 1 91 ? -1.885 -34.469 10.380 1.00 45.41 91 HIS A CA 1
ATOM 746 C C . HIS A 1 91 ? -0.658 -35.404 10.242 1.00 45.41 91 HIS A C 1
ATOM 748 O O . HIS A 1 91 ? 0.082 -35.262 9.277 1.00 45.41 91 HIS A O 1
ATOM 754 N N . ARG A 1 92 ? -0.276 -36.236 11.229 1.00 48.03 92 ARG A N 1
ATOM 755 C CA . ARG A 1 92 ? -0.864 -37.504 11.748 1.00 48.03 92 ARG A CA 1
ATOM 756 C C . ARG A 1 92 ? -0.722 -38.707 10.789 1.00 48.03 92 ARG A C 1
ATOM 758 O O . ARG A 1 92 ? -1.264 -38.656 9.695 1.00 48.03 92 ARG A O 1
ATOM 765 N N . GLY A 1 93 ? -0.146 -39.811 11.289 1.00 47.03 93 GLY A N 1
ATOM 766 C CA . GLY A 1 93 ? -0.281 -41.186 10.759 1.00 47.03 93 GLY A CA 1
ATOM 767 C C . GLY A 1 93 ? 1.054 -41.940 10.783 1.00 47.03 93 GLY A C 1
ATOM 768 O O . GLY A 1 93 ? 1.888 -41.662 9.935 1.00 47.03 93 GLY A O 1
ATOM 769 N N . ASN A 1 94 ? 1.388 -42.605 11.895 1.00 46.59 94 ASN A N 1
ATOM 770 C CA . ASN A 1 94 ? 1.173 -44.035 12.212 1.00 46.59 94 ASN A CA 1
ATOM 771 C C . ASN A 1 94 ? 2.245 -44.946 11.611 1.00 46.59 94 ASN A C 1
ATOM 773 O O . ASN A 1 94 ? 2.199 -45.158 10.384 1.00 46.59 94 ASN A O 1
#